Protein AF-A0A9D3V3D1-F1 (afdb_monomer_lite)

Sequence (127 aa):
MRQQANETGEAAAIPITVMQLEAIIRLNESLAKMKLSHVATESDITEALRLFKVSTMDAARSGINQHIHITPDMANDIKQADNQIKRRLGIGNHISERRLIDDLTRMGMNESMLAGKKSHFNYESER

Organism: NCBI:txid47602

InterPro domains:
  IPR027417 P-loop containing nucleoside triphosphate hydrolase [G3DSA:3.40.50.300] (1-75)
  IPR031327 Mini-chromosome maintenance protein [PTHR11630] (1-91)
  IPR041562 MCM, AAA-lid domain [PF17855] (1-55)
  IPR054125 MCM5, C-terminal domain [PF21933] (81-114)

Foldseek 3Di:
DPDDDPPPPPQDPDDDDPVNVVVLVVQQVVQCVVVVHPDRDPVSSVVSVVVSVVVVVVCSVVCVVPPDPCDVVNVVLLVVLVVVCCVVPDVPDDDDPVVSLVVCVVVVRDSVSVVSCVVVVVVVVVD

Structure (mmCIF, N/CA/C/O backbone):
data_AF-A0A9D3V3D1-F1
#
_entry.id   AF-A0A9D3V3D1-F1
#
loop_
_atom_site.group_PDB
_atom_site.id
_atom_site.type_symbol
_atom_site.label_atom_id
_atom_site.label_alt_id
_atom_site.label_comp_id
_atom_site.label_asym_id
_atom_site.label_entity_id
_atom_site.label_seq_id
_atom_site.pdbx_PDB_ins_code
_atom_site.Cartn_x
_atom_site.Cartn_y
_atom_site.Cartn_z
_atom_site.occupancy
_atom_site.B_iso_or_equiv
_atom_site.auth_seq_id
_atom_site.auth_comp_id
_atom_site.auth_asym_id
_atom_site.auth_atom_id
_atom_site.pdbx_PDB_model_num
ATOM 1 N N . MET A 1 1 ? -8.763 15.719 -26.111 1.00 32.75 1 MET A N 1
ATOM 2 C CA . MET A 1 1 ? -8.989 16.713 -25.037 1.00 32.75 1 MET A CA 1
ATOM 3 C C . MET A 1 1 ? -8.823 16.051 -23.665 1.00 32.75 1 MET A C 1
ATOM 5 O O . MET A 1 1 ? -9.800 15.741 -23.002 1.00 32.75 1 MET A O 1
ATOM 9 N N . ARG A 1 2 ? -7.576 15.779 -23.267 1.00 33.09 2 ARG A N 1
ATOM 10 C CA . ARG A 1 2 ? -7.140 15.533 -21.878 1.00 33.09 2 ARG A CA 1
ATOM 11 C C . ARG A 1 2 ? -5.799 16.262 -21.739 1.00 33.09 2 ARG A C 1
ATOM 13 O O . ARG A 1 2 ? -4.741 15.659 -21.651 1.00 33.09 2 ARG A O 1
ATOM 20 N N . GLN A 1 3 ? -5.866 17.572 -21.947 1.00 35.62 3 GLN A N 1
ATOM 21 C CA . GLN A 1 3 ? -4.774 18.516 -21.747 1.00 35.62 3 GLN A CA 1
ATOM 22 C C . GLN A 1 3 ? -5.055 19.243 -20.431 1.00 35.62 3 GLN A C 1
ATOM 24 O O . GLN A 1 3 ? -6.216 19.501 -20.132 1.00 35.62 3 GLN A O 1
ATOM 29 N N . GLN A 1 4 ? -3.981 19.565 -19.707 1.00 36.06 4 GLN A N 1
ATOM 30 C CA . GLN A 1 4 ? -3.934 20.474 -18.556 1.00 36.06 4 GLN A CA 1
ATOM 31 C C . GLN A 1 4 ? -4.543 19.944 -17.249 1.00 36.06 4 GLN A C 1
ATOM 33 O O . GLN A 1 4 ? -5.666 20.257 -16.882 1.00 36.06 4 GLN A O 1
ATOM 38 N N . ALA A 1 5 ? -3.746 19.188 -16.493 1.00 37.06 5 ALA A N 1
ATOM 39 C CA . ALA A 1 5 ? -3.932 19.041 -15.046 1.00 37.06 5 ALA A CA 1
ATOM 40 C C . ALA A 1 5 ? -2.575 19.006 -14.324 1.00 37.06 5 ALA A C 1
ATOM 42 O O . ALA A 1 5 ? -2.376 18.205 -13.420 1.00 37.06 5 ALA A O 1
ATOM 43 N N . ASN A 1 6 ? -1.603 19.809 -14.775 1.00 38.41 6 ASN A N 1
ATOM 44 C CA . ASN A 1 6 ? -0.279 19.834 -14.145 1.00 38.41 6 ASN A CA 1
ATOM 45 C C . ASN A 1 6 ? 0.288 21.244 -13.916 1.00 38.41 6 ASN A C 1
ATOM 47 O O . ASN A 1 6 ? 1.494 21.399 -13.772 1.00 38.41 6 ASN A O 1
ATOM 51 N N . GLU A 1 7 ? -0.569 22.267 -13.863 1.00 40.31 7 GLU A N 1
ATOM 52 C CA . GLU A 1 7 ? -0.139 23.656 -13.621 1.00 40.31 7 GLU A CA 1
ATOM 53 C C . GLU A 1 7 ? -0.561 24.194 -12.239 1.00 40.31 7 GLU A C 1
ATOM 55 O O . GLU A 1 7 ? -0.081 25.240 -11.820 1.00 40.31 7 GLU A O 1
ATOM 60 N N . THR A 1 8 ? -1.378 23.462 -11.470 1.00 37.78 8 THR A N 1
ATOM 61 C CA . THR A 1 8 ? -1.853 23.886 -10.134 1.00 37.78 8 THR A CA 1
ATOM 62 C C . THR A 1 8 ? -1.179 23.177 -8.956 1.00 37.78 8 THR A C 1
ATOM 64 O O . THR A 1 8 ? -1.481 23.487 -7.807 1.00 37.78 8 THR A O 1
ATOM 67 N N . GLY A 1 9 ? -0.266 22.225 -9.187 1.00 44.47 9 GLY A N 1
ATOM 68 C CA . GLY A 1 9 ? 0.280 21.396 -8.100 1.00 44.47 9 GLY A CA 1
ATOM 69 C C . GLY A 1 9 ? -0.773 20.489 -7.442 1.00 44.47 9 GLY A C 1
ATOM 70 O O . GLY A 1 9 ? -0.529 19.916 -6.380 1.00 44.47 9 GLY A O 1
ATOM 71 N N . GLU A 1 10 ? -1.944 20.347 -8.066 1.00 45.19 10 GLU A N 1
ATOM 72 C CA . GLU A 1 10 ? -2.954 19.380 -7.663 1.00 45.19 10 GLU A CA 1
ATOM 73 C C . GLU A 1 10 ? -2.473 17.991 -8.068 1.00 45.19 10 GLU A C 1
ATOM 75 O O . GLU A 1 10 ? -2.293 17.690 -9.248 1.00 45.19 10 GLU A O 1
ATOM 80 N N . ALA A 1 11 ? -2.205 17.158 -7.060 1.00 52.88 11 ALA A N 1
ATOM 81 C CA . ALA A 1 11 ? -1.776 15.782 -7.242 1.00 52.88 11 ALA A CA 1
ATOM 82 C C . ALA A 1 11 ? -2.697 15.084 -8.252 1.00 52.88 11 ALA A C 1
ATOM 84 O O . ALA A 1 11 ? -3.907 14.999 -8.028 1.00 52.88 11 ALA A O 1
ATOM 85 N N . ALA A 1 12 ? -2.119 14.604 -9.358 1.00 53.91 12 ALA A N 1
ATOM 86 C CA . ALA A 1 12 ? -2.836 13.843 -10.370 1.00 53.91 12 ALA A CA 1
ATOM 87 C C . ALA A 1 12 ? -3.701 12.777 -9.682 1.00 53.91 12 ALA A C 1
ATOM 89 O O . ALA A 1 12 ? -3.196 11.998 -8.871 1.00 53.91 12 ALA A O 1
ATOM 90 N N . ALA A 1 13 ? -5.008 12.785 -9.957 1.00 56.12 13 ALA A N 1
ATOM 91 C CA . ALA A 1 13 ? -5.951 11.883 -9.312 1.00 56.12 13 ALA A CA 1
ATOM 92 C C . ALA A 1 13 ? -5.539 10.428 -9.584 1.00 56.12 13 ALA A C 1
ATOM 94 O O . ALA A 1 13 ? -5.675 9.938 -10.705 1.00 56.12 13 ALA A O 1
ATOM 95 N N . ILE A 1 14 ? -5.010 9.752 -8.561 1.00 64.94 14 ILE A N 1
ATOM 96 C CA . ILE A 1 14 ? -4.615 8.347 -8.650 1.00 64.94 14 ILE A CA 1
ATOM 97 C C . ILE A 1 14 ? -5.909 7.524 -8.665 1.00 64.94 14 ILE A C 1
ATOM 99 O O . ILE A 1 14 ? -6.653 7.558 -7.679 1.00 64.94 14 ILE A O 1
ATOM 103 N N . PRO A 1 15 ? -6.222 6.812 -9.761 1.00 67.62 15 PRO A N 1
ATOM 104 C CA . PRO A 1 15 ? -7.431 6.007 -9.824 1.00 67.62 15 PRO A CA 1
ATOM 105 C C . PRO A 1 15 ? -7.368 4.880 -8.788 1.00 67.62 15 PRO A C 1
ATOM 107 O O . PRO A 1 15 ? -6.357 4.186 -8.679 1.00 67.62 15 PRO A O 1
ATOM 110 N N . ILE A 1 16 ? -8.459 4.695 -8.038 1.00 77.12 16 ILE A N 1
ATOM 111 C CA . ILE A 1 16 ? -8.558 3.634 -7.032 1.00 77.12 16 ILE A CA 1
ATOM 112 C C . ILE A 1 16 ? -8.757 2.287 -7.729 1.00 77.12 16 ILE A C 1
ATOM 114 O O . ILE A 1 16 ? -9.650 2.118 -8.560 1.00 77.12 16 ILE A O 1
ATOM 118 N N . THR A 1 17 ? -7.935 1.315 -7.358 1.00 86.50 17 THR A N 1
ATOM 119 C CA . THR A 1 17 ? -7.988 -0.067 -7.839 1.00 86.50 17 THR A CA 1
ATOM 120 C C . THR A 1 17 ? -8.670 -0.984 -6.826 1.00 86.50 17 THR A C 1
ATOM 122 O O . THR A 1 17 ? -8.706 -0.704 -5.628 1.00 86.50 17 THR A O 1
ATOM 125 N N . VAL A 1 18 ? -9.157 -2.138 -7.289 1.00 89.31 18 VAL A N 1
ATOM 126 C CA . VAL A 1 18 ? -9.741 -3.173 -6.413 1.00 89.31 18 VAL A CA 1
ATOM 127 C C . VAL A 1 18 ? -8.735 -3.645 -5.354 1.00 89.31 18 VAL A C 1
ATOM 129 O O . VAL A 1 18 ? -9.107 -3.849 -4.203 1.00 89.31 18 VAL A O 1
ATOM 132 N N . MET A 1 19 ? -7.448 -3.725 -5.706 1.00 88.12 19 MET A N 1
ATOM 133 C CA . MET A 1 19 ? -6.382 -4.082 -4.760 1.00 88.12 19 MET A CA 1
ATOM 134 C C . MET A 1 19 ? -6.254 -3.066 -3.618 1.00 88.12 19 MET A C 1
ATOM 136 O O . MET A 1 19 ? -6.022 -3.447 -2.475 1.00 88.12 19 MET A O 1
ATOM 140 N N . GLN A 1 20 ? -6.439 -1.772 -3.900 1.00 89.75 20 GLN A N 1
ATOM 141 C CA . GLN A 1 20 ? -6.422 -0.737 -2.863 1.00 89.75 20 GLN A CA 1
ATOM 142 C C . GLN A 1 20 ? -7.635 -0.839 -1.933 1.00 89.75 20 GLN A C 1
ATOM 144 O O . GLN A 1 20 ? -7.496 -0.602 -0.735 1.00 89.75 20 GLN A O 1
ATOM 149 N N . LEU A 1 21 ? -8.800 -1.245 -2.447 1.00 93.12 21 LEU A N 1
ATOM 150 C CA . LEU A 1 21 ? -9.970 -1.515 -1.606 1.00 93.12 21 LEU A CA 1
ATOM 151 C C . LEU A 1 21 ? -9.719 -2.702 -0.665 1.00 93.12 21 LEU A C 1
ATOM 153 O O . LEU A 1 21 ? -9.995 -2.600 0.529 1.00 93.12 21 LEU A O 1
ATOM 157 N N . GLU A 1 22 ? -9.127 -3.791 -1.164 1.00 94.75 22 GLU A N 1
ATOM 158 C CA . GLU A 1 22 ? -8.740 -4.935 -0.327 1.00 94.75 22 GLU A CA 1
ATOM 159 C C . GLU A 1 22 ? -7.693 -4.542 0.729 1.00 94.75 22 GLU A C 1
ATOM 161 O O . GLU A 1 22 ? -7.779 -4.954 1.888 1.00 94.75 22 GLU A O 1
ATOM 166 N N . ALA A 1 23 ? -6.728 -3.694 0.363 1.00 93.94 23 ALA A N 1
ATOM 167 C CA . ALA A 1 23 ? -5.729 -3.187 1.298 1.00 93.94 23 ALA A CA 1
ATOM 168 C C . ALA A 1 23 ? -6.367 -2.387 2.447 1.00 93.94 23 ALA A C 1
ATOM 170 O O . ALA A 1 23 ? -5.988 -2.572 3.604 1.00 93.94 23 ALA A O 1
ATOM 171 N N . ILE A 1 24 ? -7.369 -1.548 2.158 1.00 95.31 24 ILE A N 1
ATOM 172 C CA . ILE A 1 24 ? -8.115 -0.804 3.184 1.00 95.31 24 ILE A CA 1
ATOM 173 C C . ILE A 1 24 ? -8.869 -1.764 4.116 1.00 95.31 24 ILE A C 1
ATOM 175 O O . ILE A 1 24 ? -8.820 -1.589 5.335 1.00 95.31 24 ILE A O 1
ATOM 179 N N . ILE A 1 25 ? -9.511 -2.806 3.576 1.00 96.56 25 ILE A N 1
ATOM 180 C CA . ILE A 1 25 ? -10.192 -3.837 4.381 1.00 96.56 25 ILE A CA 1
ATOM 181 C C . ILE A 1 25 ? -9.192 -4.534 5.318 1.00 96.56 25 ILE A C 1
ATOM 183 O O . ILE A 1 25 ? -9.446 -4.674 6.513 1.00 96.56 25 ILE A O 1
ATOM 187 N N . ARG A 1 26 ? -8.010 -4.891 4.812 1.00 97.38 26 ARG A N 1
ATOM 188 C CA . ARG A 1 26 ? -6.949 -5.539 5.597 1.00 97.38 26 ARG A CA 1
ATOM 189 C C . ARG A 1 26 ? -6.406 -4.647 6.719 1.00 97.38 26 ARG A C 1
ATOM 191 O O . ARG A 1 26 ? -6.110 -5.149 7.806 1.00 97.38 26 ARG A O 1
ATOM 198 N N . LEU A 1 27 ? -6.289 -3.338 6.480 1.00 96.81 27 LEU A N 1
ATOM 199 C CA . LEU A 1 27 ? -5.924 -2.358 7.511 1.00 96.81 27 LEU A CA 1
ATOM 200 C C . LEU A 1 27 ? -6.998 -2.279 8.599 1.00 96.81 27 LEU A C 1
ATOM 202 O O . LEU A 1 27 ? -6.671 -2.363 9.781 1.00 96.81 27 LEU A O 1
ATOM 206 N N . ASN A 1 28 ? -8.268 -2.191 8.201 1.00 97.94 28 ASN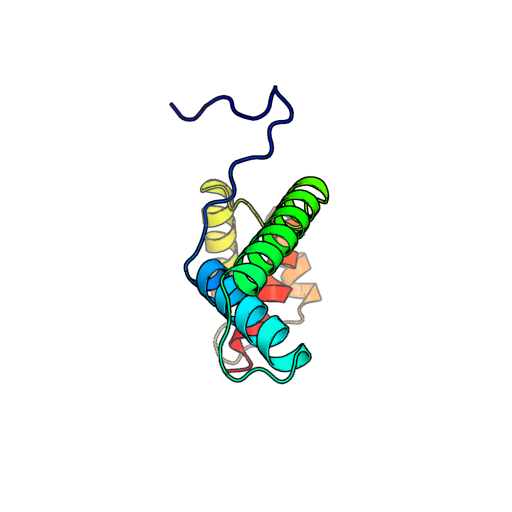 A N 1
ATOM 207 C CA . ASN A 1 28 ? -9.410 -2.158 9.113 1.00 97.94 28 ASN A CA 1
ATOM 208 C C . ASN A 1 28 ? -9.443 -3.392 10.040 1.00 97.94 28 ASN A C 1
ATOM 210 O O . ASN A 1 28 ? -9.524 -3.268 11.261 1.00 97.94 28 ASN A O 1
ATOM 214 N N . GLU A 1 29 ? -9.280 -4.594 9.480 1.00 97.69 29 GLU A N 1
ATOM 215 C CA . GLU A 1 29 ? -9.202 -5.827 10.273 1.00 97.69 29 GLU A CA 1
ATOM 216 C C . GLU A 1 29 ? -7.984 -5.868 11.199 1.00 97.69 29 GLU A C 1
ATOM 218 O O . GLU A 1 29 ? -8.073 -6.362 12.322 1.00 97.69 29 GLU A O 1
ATOM 223 N N . SER A 1 30 ? -6.834 -5.372 10.737 1.00 97.69 30 SER A N 1
ATOM 224 C CA . SER A 1 30 ? -5.612 -5.320 11.546 1.00 97.69 30 SER A CA 1
ATOM 225 C C . SER A 1 30 ? -5.783 -4.404 12.761 1.00 97.69 30 SER A C 1
ATOM 227 O O . SER A 1 30 ? -5.371 -4.776 13.858 1.00 97.69 30 SER A O 1
ATOM 229 N N . LEU A 1 31 ? -6.451 -3.257 12.597 1.00 97.31 31 LEU A N 1
ATOM 230 C CA . LEU A 1 31 ? -6.770 -2.339 13.697 1.00 97.31 31 LEU A CA 1
ATOM 231 C C . LEU A 1 31 ? -7.718 -2.980 14.719 1.00 97.31 31 LEU A C 1
ATOM 233 O O . LEU A 1 31 ? -7.476 -2.899 15.925 1.00 97.31 31 LEU A O 1
ATOM 237 N N . ALA A 1 32 ? -8.740 -3.701 14.252 1.00 97.62 32 ALA A N 1
ATOM 238 C CA . ALA A 1 32 ? -9.623 -4.463 15.130 1.00 97.62 32 ALA A CA 1
ATOM 239 C C . ALA A 1 32 ? -8.857 -5.555 15.904 1.00 97.62 32 ALA A C 1
ATOM 241 O O . ALA A 1 32 ? -8.999 -5.664 17.125 1.00 97.62 32 ALA A O 1
ATOM 242 N N . LYS A 1 33 ? -7.973 -6.299 15.221 1.00 97.50 33 LYS A N 1
ATOM 243 C CA . LYS A 1 33 ? -7.123 -7.346 15.819 1.00 97.50 33 LYS A CA 1
ATOM 244 C C . LYS A 1 33 ? -6.168 -6.795 16.878 1.00 97.50 33 LYS A C 1
ATOM 246 O O . LYS A 1 33 ? -6.004 -7.425 17.918 1.00 97.50 33 LYS A O 1
ATOM 251 N N . MET A 1 34 ? -5.575 -5.619 16.661 1.00 97.31 34 MET A N 1
ATOM 252 C CA . MET A 1 34 ? -4.701 -4.961 17.647 1.00 97.31 34 MET A CA 1
ATOM 253 C C . MET A 1 34 ? -5.436 -4.601 18.943 1.00 97.31 34 MET A C 1
ATOM 255 O O . MET A 1 34 ? -4.837 -4.619 20.015 1.00 97.31 34 MET A O 1
ATOM 259 N N . LYS A 1 35 ? -6.742 -4.328 18.858 1.00 96.00 35 LYS A N 1
ATOM 260 C CA . LYS A 1 35 ? -7.617 -4.097 20.016 1.00 96.00 35 LYS A CA 1
ATOM 261 C C . LYS A 1 35 ? -8.206 -5.388 20.596 1.00 96.00 35 LYS A C 1
ATOM 263 O O . LYS A 1 35 ? -9.085 -5.313 21.448 1.00 96.00 35 LYS A O 1
ATOM 268 N N . LEU A 1 36 ? -7.760 -6.556 20.120 1.00 96.69 36 LEU A N 1
ATOM 269 C CA . LEU A 1 36 ? -8.308 -7.874 20.464 1.00 96.69 36 LEU A CA 1
ATOM 270 C C . LEU A 1 36 ? -9.821 -7.988 20.190 1.00 96.69 36 LEU A C 1
ATOM 272 O O . LEU A 1 36 ? -10.527 -8.736 20.862 1.00 96.69 36 LEU A O 1
ATOM 276 N N . SER A 1 37 ? -10.324 -7.250 19.196 1.00 96.38 37 SER A N 1
ATOM 277 C CA . SER A 1 37 ? -11.722 -7.309 18.771 1.00 96.38 37 SER A CA 1
ATOM 278 C C . SER A 1 37 ? -11.891 -8.263 17.594 1.00 96.38 37 SER A C 1
ATOM 280 O O . SER A 1 37 ? -11.163 -8.192 16.604 1.00 96.38 37 SER A O 1
ATOM 282 N N . HIS A 1 38 ? -12.911 -9.119 17.669 1.00 95.25 38 HIS A N 1
ATOM 283 C CA . HIS A 1 38 ? -13.332 -9.966 16.549 1.00 95.25 38 HIS A CA 1
ATOM 284 C C . HIS A 1 38 ? -14.182 -9.222 15.512 1.00 95.25 38 HIS A C 1
ATOM 286 O O . HIS A 1 38 ? -14.406 -9.745 14.424 1.00 95.25 38 HIS A O 1
ATOM 292 N N . VAL A 1 39 ? -14.653 -8.014 15.838 1.00 96.00 39 VAL A N 1
ATOM 293 C CA . VAL A 1 39 ? -15.500 -7.195 14.964 1.00 96.00 39 VAL A CA 1
ATOM 294 C C . VAL A 1 39 ? -14.807 -5.864 14.695 1.00 96.00 39 VAL A C 1
ATOM 296 O O . VAL A 1 39 ? -14.427 -5.154 15.630 1.00 96.00 39 VAL A O 1
ATOM 299 N N . ALA A 1 40 ? -14.649 -5.528 13.415 1.00 97.12 40 ALA A N 1
ATOM 300 C CA . ALA A 1 40 ? -14.167 -4.220 12.993 1.00 97.12 40 ALA A CA 1
ATOM 301 C C . ALA A 1 40 ? -15.293 -3.185 13.091 1.00 97.12 40 ALA A C 1
ATOM 303 O O . ALA A 1 40 ? -16.416 -3.430 12.649 1.00 97.12 40 ALA A O 1
ATOM 304 N N . THR A 1 41 ? -14.994 -2.039 13.697 1.00 96.62 41 THR A N 1
ATOM 305 C CA . THR A 1 41 ? -15.978 -0.980 13.963 1.00 96.62 41 THR A CA 1
ATOM 306 C C . THR A 1 41 ? -15.845 0.173 12.972 1.00 96.62 41 THR A C 1
ATOM 308 O O . THR A 1 41 ? -14.840 0.299 12.275 1.00 96.62 41 THR A O 1
ATOM 311 N N . GLU A 1 42 ? -16.826 1.078 12.944 1.00 96.44 42 GLU A N 1
ATOM 312 C CA . GLU A 1 42 ? -16.741 2.309 12.140 1.00 96.44 42 GLU A CA 1
ATOM 313 C C . GLU A 1 42 ? -15.517 3.174 12.498 1.00 96.44 42 GLU A C 1
ATOM 315 O O . GLU A 1 42 ? -14.940 3.851 11.644 1.00 96.44 42 GLU A O 1
ATOM 320 N N . SER A 1 43 ? -15.066 3.113 13.753 1.00 96.00 43 SER A N 1
ATOM 321 C CA . SER A 1 43 ? -13.850 3.799 14.194 1.00 96.00 43 SER A CA 1
ATOM 322 C C . SER A 1 43 ? -12.592 3.241 13.517 1.00 96.00 43 SER A C 1
ATOM 324 O O . SER A 1 43 ? -11.718 4.017 13.132 1.00 96.00 43 SER A O 1
ATOM 326 N N . ASP A 1 44 ? -12.519 1.922 13.314 1.00 96.88 44 ASP A N 1
ATOM 327 C CA . ASP A 1 44 ? -11.369 1.254 12.692 1.00 96.88 44 ASP A CA 1
ATOM 328 C C . ASP A 1 44 ? -11.246 1.602 11.209 1.00 96.88 44 ASP A C 1
ATOM 330 O O . ASP A 1 44 ? -10.164 1.948 10.733 1.00 96.88 44 ASP A O 1
ATOM 334 N N . ILE A 1 45 ? -12.366 1.593 10.482 1.00 97.38 45 ILE A N 1
ATOM 335 C CA . ILE A 1 45 ? -12.365 1.945 9.058 1.00 97.38 45 ILE A CA 1
ATOM 336 C C . ILE A 1 45 ? -12.082 3.435 8.850 1.00 97.38 45 ILE A C 1
ATOM 338 O O . ILE A 1 45 ? -11.388 3.798 7.900 1.00 97.38 45 ILE A O 1
ATOM 342 N N . THR A 1 46 ? -12.548 4.297 9.759 1.00 97.50 46 THR A N 1
ATOM 343 C CA . THR A 1 46 ? -12.231 5.732 9.732 1.00 97.50 46 THR A CA 1
ATOM 344 C C . THR A 1 46 ? -10.724 5.953 9.849 1.00 97.50 46 THR A C 1
ATOM 346 O O . THR A 1 46 ? -10.145 6.728 9.084 1.00 97.50 46 THR A O 1
ATOM 349 N N . GLU A 1 47 ? -10.067 5.225 10.752 1.00 96.75 47 GLU A N 1
ATOM 350 C CA . GLU A 1 47 ? -8.621 5.314 10.933 1.00 96.75 47 GLU A CA 1
ATOM 351 C C . GLU A 1 47 ? -7.846 4.687 9.763 1.00 96.75 47 GLU A C 1
ATOM 353 O O . GLU A 1 47 ? -6.883 5.279 9.269 1.00 96.75 47 GLU A O 1
ATOM 358 N N . ALA A 1 48 ? -8.302 3.550 9.231 1.00 96.94 48 ALA A N 1
ATOM 359 C CA . ALA A 1 48 ? -7.720 2.938 8.037 1.00 96.94 48 ALA A CA 1
ATOM 360 C C . ALA A 1 48 ? -7.777 3.879 6.817 1.00 96.94 48 ALA A C 1
ATOM 362 O O . ALA A 1 48 ? -6.782 4.033 6.106 1.00 96.94 48 ALA A O 1
ATOM 363 N N . LEU A 1 49 ? -8.907 4.562 6.598 1.00 95.25 49 LEU A N 1
ATOM 364 C CA . LEU A 1 49 ? -9.059 5.561 5.534 1.00 95.25 49 LEU A CA 1
ATOM 365 C C . LEU A 1 49 ? -8.137 6.767 5.743 1.00 95.25 49 LEU A C 1
ATOM 367 O O . LEU A 1 49 ? -7.558 7.277 4.779 1.00 95.25 49 LEU A O 1
ATOM 371 N N . ARG A 1 50 ? -7.961 7.209 6.994 1.00 95.44 50 ARG A N 1
ATOM 372 C CA . ARG A 1 50 ? -7.027 8.288 7.337 1.00 95.44 50 ARG A CA 1
ATOM 373 C C . ARG A 1 50 ? -5.588 7.903 6.984 1.00 95.44 50 ARG A C 1
ATOM 375 O O . ARG A 1 50 ? -4.912 8.674 6.301 1.00 95.44 50 ARG A O 1
ATOM 382 N N . LEU A 1 51 ? -5.141 6.715 7.396 1.00 94.88 51 LEU A N 1
ATOM 383 C CA . LEU A 1 51 ? -3.808 6.182 7.084 1.00 94.88 51 LEU A CA 1
ATOM 384 C C . LEU A 1 51 ? -3.598 6.033 5.574 1.00 94.88 51 LEU A C 1
ATOM 386 O O . LEU A 1 51 ? -2.577 6.470 5.041 1.00 94.88 51 LEU A O 1
ATOM 390 N N . PHE A 1 52 ? -4.590 5.486 4.871 1.00 91.81 52 PHE A N 1
ATOM 391 C CA . PHE A 1 52 ? -4.549 5.317 3.421 1.00 91.81 52 PHE A CA 1
ATOM 392 C C . PHE A 1 52 ? -4.419 6.659 2.685 1.00 91.81 52 PHE A C 1
ATOM 394 O O . PHE A 1 52 ? -3.611 6.789 1.762 1.00 91.81 52 PHE A O 1
ATOM 401 N N . LYS A 1 53 ? -5.167 7.685 3.113 1.00 88.75 53 LYS A N 1
ATOM 402 C CA . LYS A 1 53 ? -5.113 9.028 2.518 1.00 88.75 53 LYS A CA 1
ATOM 403 C C . LYS A 1 53 ? -3.738 9.673 2.679 1.00 88.75 53 LYS A C 1
ATOM 405 O O . LYS A 1 53 ? -3.228 10.246 1.718 1.00 88.75 53 LYS A O 1
ATOM 410 N N . VAL A 1 54 ? -3.137 9.562 3.866 1.00 89.38 54 VAL A N 1
ATOM 411 C CA . VAL A 1 54 ? -1.780 10.071 4.122 1.00 89.38 54 VAL A CA 1
ATOM 412 C C . VAL A 1 54 ? -0.766 9.329 3.253 1.00 89.38 54 VAL A C 1
ATOM 414 O O . VAL A 1 54 ? -0.043 9.969 2.499 1.00 89.38 54 VAL A O 1
ATOM 417 N N . SER A 1 55 ? -0.796 7.993 3.250 1.00 85.12 55 SER A N 1
ATOM 418 C CA . SER A 1 55 ? 0.118 7.174 2.444 1.00 85.12 55 SER A CA 1
ATOM 419 C C . SER A 1 55 ? 0.007 7.459 0.940 1.00 85.12 55 SER A C 1
ATOM 421 O O . SER A 1 55 ? 1.021 7.543 0.252 1.00 85.12 55 SER A O 1
ATOM 423 N N . THR A 1 56 ? -1.208 7.676 0.427 1.00 82.81 56 THR A N 1
ATOM 424 C CA . THR A 1 56 ? -1.432 7.992 -0.993 1.00 82.81 56 THR A CA 1
ATOM 425 C C . THR A 1 56 ? -0.915 9.385 -1.351 1.00 82.81 56 THR A C 1
ATOM 427 O O . THR A 1 56 ? -0.307 9.564 -2.405 1.00 82.81 56 THR A O 1
ATOM 430 N N . MET A 1 57 ? -1.126 10.374 -0.476 1.00 80.69 57 MET A N 1
ATOM 431 C CA . MET A 1 57 ? -0.632 11.736 -0.682 1.00 80.69 57 MET A CA 1
ATOM 432 C C . MET A 1 57 ? 0.895 11.802 -0.595 1.00 80.69 57 MET A C 1
ATOM 434 O O . MET A 1 57 ? 1.519 12.468 -1.420 1.00 80.69 57 MET A O 1
ATOM 438 N N . ASP A 1 58 ? 1.495 11.080 0.351 1.00 79.00 58 ASP A N 1
ATOM 439 C CA . ASP A 1 58 ? 2.947 10.964 0.465 1.00 79.00 58 ASP A CA 1
ATOM 440 C C . ASP A 1 58 ? 3.526 10.265 -0.767 1.00 79.00 58 ASP A C 1
ATOM 442 O O . ASP A 1 58 ? 4.430 10.799 -1.397 1.00 79.00 58 ASP A O 1
ATOM 446 N N . ALA A 1 59 ? 2.944 9.148 -1.213 1.00 74.38 59 ALA A N 1
ATOM 447 C CA . ALA A 1 59 ? 3.388 8.457 -2.424 1.00 74.38 59 ALA A CA 1
ATOM 448 C C . ALA A 1 59 ? 3.249 9.316 -3.697 1.00 74.38 59 ALA A C 1
ATOM 450 O O . ALA A 1 59 ? 4.099 9.241 -4.589 1.00 74.38 59 ALA A O 1
ATOM 451 N N . ALA A 1 60 ? 2.200 10.145 -3.784 1.00 70.44 60 ALA A N 1
ATOM 452 C CA . ALA A 1 60 ? 2.022 11.108 -4.870 1.00 70.44 60 ALA A CA 1
ATOM 453 C C . ALA A 1 60 ? 3.104 12.202 -4.847 1.00 70.44 60 ALA A C 1
ATOM 455 O O . ALA A 1 60 ? 3.658 12.535 -5.892 1.00 70.44 60 ALA A O 1
ATOM 456 N N . ARG A 1 61 ? 3.445 12.726 -3.662 1.00 72.25 61 ARG A N 1
ATOM 457 C CA . ARG A 1 61 ? 4.486 13.754 -3.478 1.00 72.25 61 ARG A CA 1
ATOM 458 C C . ARG A 1 61 ? 5.899 13.213 -3.673 1.00 72.25 61 ARG A C 1
ATOM 460 O O . ARG A 1 61 ? 6.738 13.903 -4.238 1.00 72.25 61 ARG A O 1
ATOM 467 N N . SER A 1 62 ? 6.165 11.986 -3.230 1.00 67.38 62 SER A N 1
ATOM 468 C CA . SER A 1 62 ? 7.474 11.336 -3.342 1.00 67.38 62 SER A CA 1
ATOM 469 C C . SER A 1 62 ? 7.804 10.877 -4.764 1.00 67.38 62 SER A C 1
ATOM 471 O O . SER A 1 62 ? 8.905 10.388 -4.993 1.00 67.38 62 SER A O 1
ATOM 473 N N . GLY A 1 63 ? 6.867 10.975 -5.716 1.00 59.88 63 GLY A N 1
ATOM 474 C CA . GLY A 1 63 ? 7.090 10.537 -7.096 1.00 59.88 63 GLY A CA 1
ATOM 475 C C . GLY A 1 63 ? 7.275 9.023 -7.245 1.00 59.88 63 GLY A C 1
ATOM 476 O O . GLY A 1 63 ? 7.573 8.555 -8.337 1.00 59.88 63 GLY A O 1
ATOM 477 N N . ILE A 1 64 ? 7.051 8.238 -6.183 1.00 54.66 64 ILE A N 1
ATOM 478 C CA . ILE A 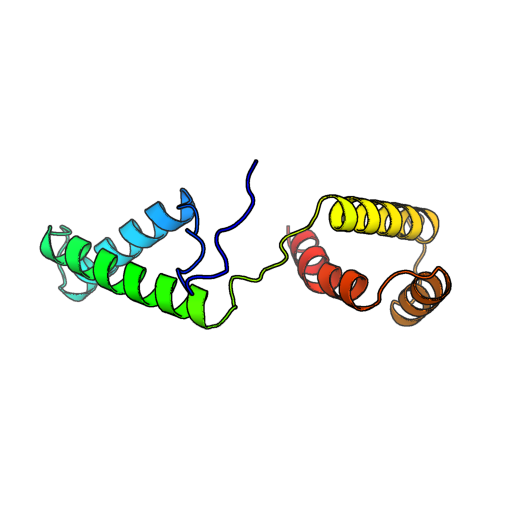1 64 ? 7.168 6.771 -6.207 1.00 54.66 64 ILE A CA 1
ATOM 479 C C . ILE A 1 64 ? 6.129 6.179 -7.169 1.00 54.66 64 ILE A C 1
ATOM 481 O O . ILE A 1 64 ? 6.394 5.173 -7.811 1.00 54.66 64 ILE A O 1
ATOM 485 N N . ASN A 1 65 ? 4.984 6.841 -7.363 1.00 50.94 65 ASN A N 1
ATOM 486 C CA . ASN A 1 65 ? 3.991 6.467 -8.376 1.00 50.94 65 ASN A CA 1
ATOM 487 C C . ASN A 1 65 ? 4.305 6.970 -9.798 1.00 50.94 65 ASN A C 1
ATOM 489 O O . ASN A 1 65 ? 3.511 6.725 -10.701 1.00 50.94 65 ASN A O 1
ATOM 493 N N . GLN A 1 66 ? 5.480 7.558 -10.059 1.00 51.00 66 GLN A N 1
ATOM 494 C CA . GLN A 1 66 ? 6.033 7.609 -11.421 1.00 51.00 66 GLN A CA 1
ATOM 495 C C . GLN A 1 66 ? 6.555 6.234 -11.872 1.00 51.00 66 GLN A C 1
ATOM 497 O O . GLN A 1 66 ? 7.535 6.138 -12.610 1.00 51.00 66 GLN A O 1
ATOM 502 N N . HIS A 1 67 ? 5.895 5.149 -11.454 1.00 50.25 67 HIS A N 1
ATOM 503 C CA . HIS A 1 67 ? 6.039 3.857 -12.104 1.00 50.25 67 HIS A CA 1
ATOM 504 C C . HIS A 1 67 ? 5.489 4.004 -13.520 1.00 50.25 67 HIS A C 1
ATOM 506 O O . HIS A 1 67 ? 4.297 3.865 -13.763 1.00 50.25 67 HIS A O 1
ATOM 512 N N . ILE A 1 68 ? 6.408 4.385 -14.406 1.00 54.69 68 ILE A N 1
ATOM 513 C CA . ILE A 1 68 ? 6.378 4.312 -15.858 1.00 54.69 68 ILE A CA 1
ATOM 514 C C . ILE A 1 68 ? 4.970 4.558 -16.400 1.00 54.69 68 ILE A C 1
ATOM 516 O O . ILE A 1 68 ? 4.223 3.629 -16.702 1.00 54.69 68 ILE A O 1
ATOM 520 N N . HIS A 1 69 ? 4.619 5.830 -16.582 1.00 50.81 69 HIS A N 1
ATOM 521 C CA . HIS A 1 69 ? 3.643 6.170 -17.608 1.00 50.81 69 HIS A CA 1
ATOM 522 C C . HIS A 1 69 ? 4.228 5.664 -18.934 1.00 50.81 69 HIS A C 1
ATOM 524 O O . HIS A 1 69 ? 5.012 6.358 -19.574 1.00 50.81 69 HIS A O 1
ATOM 530 N N . ILE A 1 70 ? 3.929 4.413 -19.300 1.00 55.72 70 ILE A N 1
ATOM 531 C CA . ILE A 1 70 ? 4.313 3.852 -20.589 1.00 55.72 70 ILE A CA 1
ATOM 532 C C . ILE A 1 70 ? 3.477 4.616 -21.607 1.00 55.72 70 ILE A C 1
ATOM 534 O O . ILE A 1 70 ? 2.315 4.295 -21.864 1.00 55.72 70 ILE A O 1
ATOM 538 N N . THR A 1 71 ? 4.052 5.679 -22.152 1.00 65.62 71 THR A N 1
ATOM 539 C CA . THR A 1 71 ? 3.489 6.382 -23.298 1.00 65.62 71 THR A CA 1
ATOM 540 C C . THR A 1 71 ? 3.302 5.356 -24.426 1.00 65.62 71 THR A C 1
ATOM 542 O O . THR A 1 71 ? 4.112 4.429 -24.531 1.00 65.62 71 THR A O 1
ATOM 545 N N . PRO A 1 72 ? 2.273 5.464 -25.284 1.00 66.50 72 PRO A N 1
ATOM 546 C CA . PRO A 1 72 ? 2.082 4.530 -26.399 1.00 66.50 72 PRO A CA 1
ATOM 547 C C . PRO A 1 72 ? 3.338 4.334 -27.264 1.00 66.50 72 PRO A C 1
ATOM 549 O O . PRO A 1 72 ? 3.596 3.224 -27.729 1.00 66.50 72 PRO A O 1
ATOM 552 N N . ASP A 1 73 ? 4.159 5.378 -27.389 1.00 69.62 73 ASP A N 1
ATOM 553 C CA . ASP A 1 73 ? 5.454 5.333 -28.073 1.00 69.62 73 ASP A CA 1
ATOM 554 C C . ASP A 1 73 ? 6.472 4.456 -27.325 1.00 69.62 73 ASP A C 1
ATOM 556 O O . ASP A 1 73 ? 7.078 3.568 -27.918 1.00 69.62 73 ASP A O 1
ATOM 560 N N . MET A 1 74 ? 6.562 4.584 -25.996 1.00 66.81 74 MET A N 1
ATOM 561 C CA . MET A 1 74 ? 7.409 3.720 -25.161 1.00 66.81 74 MET A CA 1
ATOM 562 C C . MET A 1 74 ? 6.962 2.253 -25.229 1.00 66.81 74 MET A C 1
ATOM 564 O O . MET A 1 74 ? 7.792 1.349 -25.255 1.00 66.81 74 MET A O 1
ATOM 568 N N . ALA A 1 75 ? 5.652 1.988 -25.295 1.00 70.06 75 ALA A N 1
ATOM 569 C CA . ALA A 1 75 ? 5.138 0.628 -25.467 1.00 70.06 75 ALA A CA 1
ATOM 570 C C . ALA A 1 75 ? 5.560 0.022 -26.817 1.00 70.06 75 ALA A C 1
ATOM 572 O O . ALA A 1 75 ? 5.830 -1.179 -26.900 1.00 70.06 75 ALA A O 1
ATOM 573 N N . ASN A 1 76 ? 5.604 0.838 -27.874 1.00 76.81 76 ASN A N 1
ATOM 574 C CA . ASN A 1 76 ? 6.077 0.416 -29.188 1.00 76.81 76 ASN A CA 1
ATOM 575 C C . ASN A 1 76 ? 7.582 0.120 -29.163 1.00 76.81 76 ASN A C 1
ATOM 577 O O . ASN A 1 76 ? 8.002 -0.940 -29.628 1.00 76.81 76 ASN A O 1
ATOM 581 N N . ASP A 1 77 ? 8.372 0.989 -28.537 1.00 73.94 77 ASP A N 1
ATOM 582 C CA . ASP A 1 77 ? 9.819 0.806 -28.389 1.00 73.94 77 ASP A CA 1
ATOM 583 C C . ASP A 1 77 ? 10.149 -0.465 -27.590 1.00 73.94 77 ASP A C 1
ATOM 585 O O . ASP A 1 77 ? 11.003 -1.258 -27.991 1.00 73.94 77 ASP A O 1
ATOM 589 N N . ILE A 1 78 ? 9.398 -0.737 -26.515 1.00 75.06 78 ILE A N 1
ATOM 590 C CA . ILE A 1 78 ? 9.522 -1.972 -25.726 1.00 75.06 78 ILE A CA 1
ATOM 591 C C . ILE A 1 78 ? 9.198 -3.208 -26.578 1.00 75.06 78 ILE A C 1
ATOM 593 O O . ILE A 1 78 ? 9.914 -4.210 -26.505 1.00 75.06 78 ILE A O 1
ATOM 597 N N . LYS A 1 79 ? 8.153 -3.162 -27.414 1.00 80.75 79 LYS A N 1
ATOM 598 C CA . LYS A 1 79 ? 7.811 -4.269 -28.327 1.00 80.75 79 LYS A CA 1
ATOM 599 C C . LYS A 1 79 ? 8.884 -4.494 -29.390 1.00 80.75 79 LYS A C 1
ATOM 601 O O . LYS A 1 79 ? 9.183 -5.640 -29.727 1.00 80.75 79 LYS A O 1
ATOM 606 N N . GLN A 1 80 ? 9.474 -3.425 -29.919 1.00 80.50 80 GLN A N 1
ATOM 607 C CA . GLN A 1 80 ? 10.580 -3.530 -30.868 1.00 80.50 80 GLN A CA 1
ATOM 608 C C . GLN A 1 80 ? 11.811 -4.156 -30.211 1.00 80.50 80 GLN A C 1
ATOM 610 O O . GLN A 1 80 ? 12.377 -5.097 -30.771 1.00 80.50 80 GLN A O 1
ATOM 615 N N . ALA A 1 81 ? 12.171 -3.715 -29.002 1.00 78.44 81 ALA A N 1
ATOM 616 C CA . ALA A 1 81 ? 13.252 -4.311 -28.224 1.00 78.44 81 ALA A CA 1
ATOM 617 C C . ALA A 1 81 ? 12.998 -5.805 -27.949 1.00 78.44 81 ALA A C 1
ATOM 619 O O . ALA A 1 81 ? 13.883 -6.631 -28.165 1.00 78.44 81 ALA A O 1
ATOM 620 N N . ASP A 1 82 ? 11.775 -6.181 -27.559 1.00 80.75 82 ASP A N 1
ATOM 621 C CA . ASP A 1 82 ? 11.397 -7.576 -27.303 1.00 80.75 82 ASP A CA 1
ATOM 622 C C . ASP A 1 82 ? 11.556 -8.470 -28.542 1.00 80.75 82 ASP A C 1
ATOM 624 O O . ASP A 1 82 ? 12.131 -9.557 -28.464 1.00 80.75 82 ASP A O 1
ATOM 628 N N . ASN A 1 83 ? 11.132 -7.986 -29.712 1.00 83.56 83 ASN A N 1
ATOM 629 C CA . ASN A 1 83 ? 11.306 -8.706 -30.972 1.00 83.56 83 ASN A CA 1
ATOM 630 C C . ASN A 1 83 ? 12.785 -8.893 -31.344 1.00 83.56 83 ASN A C 1
ATOM 632 O O . ASN A 1 83 ? 13.161 -9.951 -31.854 1.00 83.56 83 ASN A O 1
ATOM 636 N N . GLN A 1 84 ? 13.638 -7.895 -31.091 1.00 79.06 84 GLN A N 1
ATOM 637 C CA . GLN A 1 84 ? 15.074 -8.002 -31.368 1.00 79.06 84 GLN A CA 1
ATOM 638 C C . GLN A 1 84 ? 15.773 -8.972 -30.415 1.00 79.06 84 GLN A C 1
ATOM 640 O O . GLN A 1 84 ? 16.602 -9.771 -30.855 1.00 79.06 84 GLN A O 1
ATOM 645 N N . ILE A 1 85 ? 15.396 -8.956 -29.135 1.00 80.94 85 ILE A N 1
ATOM 646 C CA . ILE A 1 85 ? 15.883 -9.913 -28.138 1.00 80.94 85 ILE A CA 1
ATOM 647 C C . ILE A 1 85 ? 15.499 -11.334 -28.562 1.00 80.94 85 ILE A C 1
ATOM 649 O O . ILE A 1 85 ? 16.380 -12.179 -28.683 1.00 80.94 85 ILE A O 1
ATOM 653 N N . LYS A 1 86 ? 14.225 -11.587 -28.892 1.00 81.38 86 LYS A N 1
ATOM 654 C CA . LYS A 1 86 ? 13.735 -12.913 -29.319 1.00 81.38 86 LYS A CA 1
ATOM 655 C C . LYS A 1 86 ? 14.400 -13.437 -30.594 1.00 81.38 86 LYS A C 1
ATOM 657 O O . LYS A 1 86 ? 14.608 -14.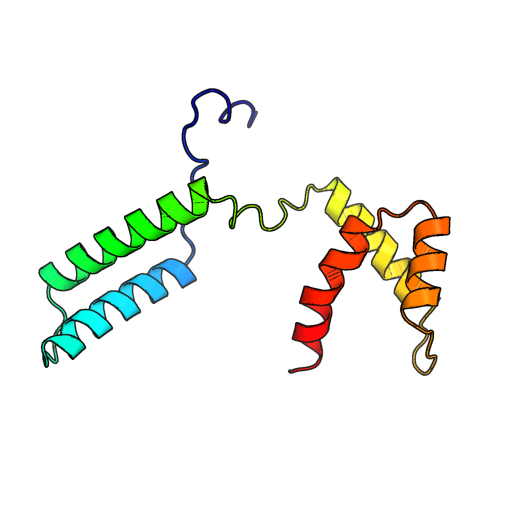638 -30.725 1.00 81.38 86 LYS A O 1
ATOM 662 N N . ARG A 1 87 ? 14.759 -12.559 -31.538 1.00 79.75 87 ARG A N 1
ATOM 663 C CA . ARG A 1 87 ? 15.495 -12.951 -32.756 1.00 79.75 87 ARG A CA 1
ATOM 664 C C . ARG A 1 87 ? 16.939 -13.366 -32.474 1.00 79.75 87 ARG A C 1
ATOM 666 O O . ARG A 1 87 ? 17.466 -14.216 -33.184 1.00 79.75 87 ARG A O 1
ATOM 673 N N . ARG A 1 88 ? 17.590 -12.750 -31.483 1.00 72.69 88 ARG A N 1
ATOM 674 C CA . ARG A 1 88 ? 19.009 -12.987 -31.154 1.00 72.69 88 ARG A CA 1
ATOM 675 C C . ARG A 1 88 ? 19.197 -14.088 -30.110 1.00 72.69 88 ARG A C 1
ATOM 677 O O . ARG A 1 88 ? 20.161 -14.842 -30.190 1.00 72.69 88 ARG A O 1
ATOM 684 N N . LEU A 1 89 ? 18.260 -14.211 -29.175 1.00 73.31 89 LEU A N 1
ATOM 685 C CA . LEU A 1 89 ? 18.153 -15.300 -28.206 1.00 73.31 89 LEU A CA 1
ATOM 686 C C . LEU A 1 89 ? 17.146 -16.332 -28.714 1.00 73.31 89 LEU A C 1
ATOM 688 O O . LEU A 1 89 ? 16.024 -16.436 -28.224 1.00 73.31 89 LEU A O 1
ATOM 692 N N . GLY A 1 90 ? 17.559 -17.086 -29.735 1.00 71.62 90 GLY A N 1
ATOM 693 C CA . GLY A 1 90 ? 16.840 -18.295 -30.128 1.00 71.62 90 GLY A CA 1
ATOM 694 C C . GLY A 1 90 ? 16.779 -19.291 -28.966 1.00 71.62 90 GLY A C 1
ATOM 695 O O . GLY A 1 90 ? 17.668 -19.317 -28.114 1.00 71.62 90 GLY A O 1
ATOM 696 N N . ILE A 1 91 ? 15.733 -20.117 -28.928 1.00 66.94 91 ILE A N 1
ATOM 697 C CA . ILE A 1 91 ? 15.563 -21.147 -27.893 1.00 66.94 91 ILE A CA 1
ATOM 698 C C . ILE A 1 91 ? 16.806 -22.054 -27.891 1.00 66.94 91 ILE A C 1
ATOM 700 O O . ILE A 1 91 ? 17.149 -22.632 -28.919 1.00 66.94 91 ILE A O 1
ATOM 704 N N . GLY A 1 92 ? 17.495 -22.142 -26.747 1.00 66.56 92 GLY A N 1
ATOM 705 C CA . GLY A 1 92 ? 18.730 -22.921 -26.576 1.00 66.56 92 GLY A CA 1
ATOM 706 C C . GLY A 1 92 ? 20.043 -22.154 -26.802 1.00 66.56 92 GLY A C 1
ATOM 707 O O . GLY A 1 92 ? 21.107 -22.716 -26.557 1.00 66.56 92 GLY A O 1
ATOM 708 N N . ASN A 1 93 ? 19.996 -20.883 -27.220 1.00 73.06 93 ASN A N 1
ATOM 709 C CA . ASN A 1 93 ? 21.172 -20.012 -27.299 1.00 73.06 93 ASN A CA 1
ATOM 710 C C . ASN A 1 9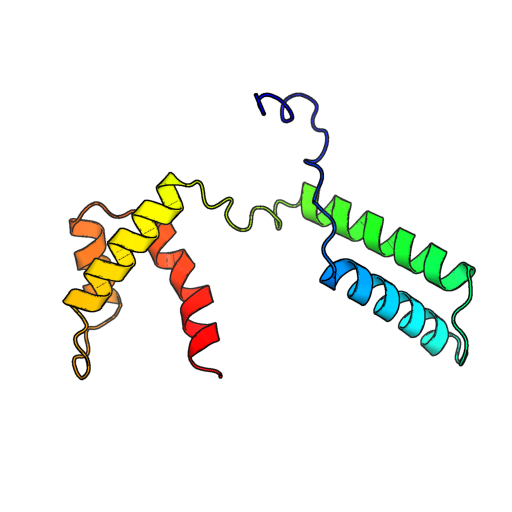3 ? 21.299 -19.121 -26.058 1.00 73.06 93 ASN A C 1
ATOM 712 O O . ASN A 1 93 ? 20.316 -18.570 -25.564 1.00 73.06 93 ASN A O 1
ATOM 716 N N . HIS A 1 94 ? 22.536 -18.911 -25.606 1.00 71.81 94 HIS A N 1
ATOM 717 C CA . HIS A 1 94 ? 22.85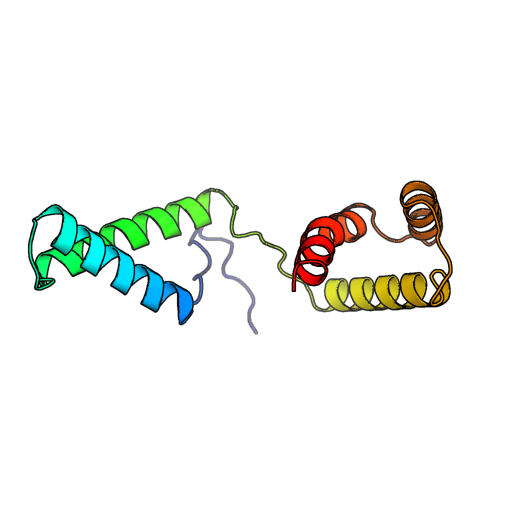8 -18.020 -24.493 1.00 71.81 94 HIS A CA 1
ATOM 718 C C . HIS A 1 94 ? 23.800 -16.904 -24.956 1.00 71.81 94 HIS A C 1
ATOM 720 O O . HIS A 1 94 ? 24.823 -17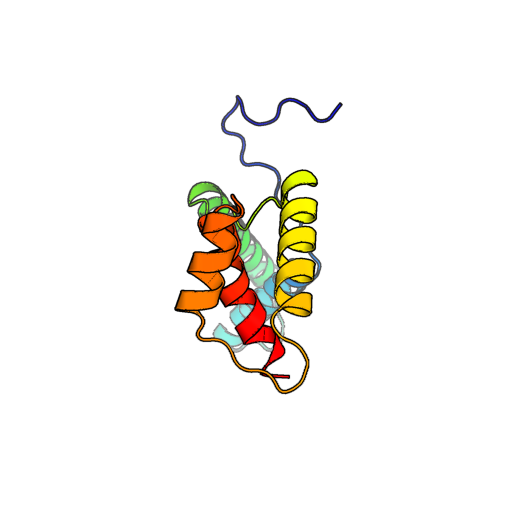.156 -25.592 1.00 71.81 94 HIS A O 1
ATOM 726 N N . ILE A 1 95 ? 23.458 -15.660 -24.624 1.00 78.69 95 ILE A N 1
ATOM 727 C CA . ILE A 1 95 ? 24.283 -14.468 -24.857 1.00 78.69 95 ILE A CA 1
ATOM 728 C C . ILE A 1 95 ? 24.463 -13.776 -23.508 1.00 78.69 95 ILE A C 1
ATOM 730 O O . ILE A 1 95 ? 23.522 -13.703 -22.720 1.00 78.69 95 ILE A O 1
ATOM 734 N N . SER A 1 96 ? 25.669 -13.280 -23.224 1.00 80.19 96 SER A N 1
ATOM 735 C CA . SER A 1 96 ? 25.910 -12.520 -21.999 1.00 80.19 96 SER A CA 1
ATOM 736 C C . SER A 1 96 ? 25.106 -11.220 -22.007 1.00 80.19 96 SER A C 1
ATOM 738 O O . SER A 1 96 ? 25.074 -10.502 -23.006 1.00 80.19 96 SER A O 1
ATOM 740 N N . GLU A 1 97 ? 24.483 -10.893 -20.875 1.00 76.25 97 GLU A N 1
ATOM 741 C CA . GLU A 1 97 ? 23.630 -9.707 -20.722 1.00 76.25 97 GLU A CA 1
ATOM 742 C C . GLU A 1 97 ? 24.338 -8.428 -21.183 1.00 76.25 97 GLU A C 1
ATOM 744 O O . GLU A 1 97 ? 23.786 -7.653 -21.957 1.00 76.25 97 GLU A O 1
ATOM 749 N N . ARG A 1 98 ? 25.606 -8.257 -20.791 1.00 77.69 98 ARG A N 1
ATOM 750 C CA . ARG A 1 98 ? 26.429 -7.113 -21.198 1.00 77.69 98 ARG A CA 1
ATOM 751 C C . ARG A 1 98 ? 26.539 -6.987 -22.718 1.00 77.69 98 ARG A C 1
ATOM 753 O O . ARG A 1 98 ? 26.392 -5.898 -23.252 1.00 77.69 98 ARG A O 1
ATOM 760 N N . ARG A 1 99 ? 26.738 -8.106 -23.417 1.00 78.75 99 ARG A N 1
ATOM 761 C CA . ARG A 1 99 ? 26.836 -8.128 -24.880 1.00 78.75 99 ARG A CA 1
ATOM 762 C C . ARG A 1 99 ? 25.488 -7.850 -25.542 1.00 78.75 99 ARG A C 1
ATOM 764 O O . ARG A 1 99 ? 25.450 -7.191 -26.573 1.00 78.75 99 ARG A O 1
ATOM 771 N N . LEU A 1 100 ? 24.396 -8.330 -24.949 1.00 79.38 100 LEU A N 1
ATOM 772 C CA . LEU A 1 100 ? 23.045 -8.034 -25.421 1.00 79.38 100 LEU A CA 1
ATOM 773 C C . LEU A 1 100 ? 22.719 -6.542 -25.274 1.00 79.38 100 LEU A C 1
ATOM 775 O O . LEU A 1 100 ? 22.178 -5.951 -26.203 1.00 79.38 100 LEU A O 1
ATOM 779 N N . ILE A 1 101 ? 23.072 -5.935 -24.139 1.00 80.12 101 ILE A N 1
ATOM 780 C CA . ILE A 1 101 ? 22.890 -4.500 -23.898 1.00 80.12 101 ILE A CA 1
ATOM 781 C C . ILE A 1 101 ? 23.725 -3.696 -24.897 1.00 80.12 101 ILE A C 1
ATOM 783 O O . ILE A 1 101 ? 23.157 -2.879 -25.610 1.00 80.12 101 ILE A O 1
ATOM 787 N N . ASP A 1 102 ? 25.019 -3.997 -25.045 1.00 81.56 102 ASP A N 1
ATOM 788 C CA . ASP A 1 102 ? 25.900 -3.300 -25.993 1.00 81.56 102 ASP A CA 1
ATOM 789 C C . ASP A 1 102 ? 25.377 -3.367 -27.444 1.00 81.56 102 ASP A C 1
ATOM 791 O O . ASP A 1 102 ? 25.485 -2.399 -28.201 1.00 81.56 102 ASP A O 1
ATOM 795 N N . ASP A 1 103 ? 24.799 -4.501 -27.852 1.00 78.12 103 ASP A N 1
ATOM 796 C CA . ASP A 1 103 ? 24.199 -4.681 -29.177 1.00 78.12 103 ASP A CA 1
ATOM 797 C C . ASP A 1 103 ? 22.914 -3.854 -29.355 1.00 78.12 103 ASP A C 1
ATOM 799 O O . ASP A 1 103 ? 22.700 -3.268 -30.419 1.00 78.12 103 ASP A O 1
ATOM 803 N N . LEU A 1 104 ? 22.053 -3.807 -28.334 1.00 78.25 104 LEU A N 1
ATOM 804 C CA . LEU A 1 104 ? 20.802 -3.040 -28.352 1.00 78.25 104 LEU A CA 1
ATOM 805 C C . LEU A 1 104 ? 21.068 -1.529 -28.288 1.00 78.25 104 LEU A C 1
ATOM 807 O O . LEU A 1 104 ? 20.435 -0.772 -29.027 1.00 78.25 104 LEU A O 1
ATOM 811 N N . THR A 1 105 ? 22.062 -1.099 -27.509 1.00 80.38 105 THR A N 1
ATOM 812 C CA . THR A 1 105 ? 22.522 0.295 -27.454 1.00 80.38 105 THR A CA 1
ATOM 813 C C . THR A 1 105 ? 23.075 0.747 -28.810 1.00 80.38 105 THR A C 1
ATOM 815 O O . THR A 1 105 ? 22.743 1.835 -29.278 1.00 80.38 105 THR A O 1
ATOM 818 N N . ARG A 1 106 ? 23.837 -0.100 -29.525 1.00 79.44 106 ARG A N 1
ATOM 819 C CA . ARG A 1 106 ? 24.308 0.210 -30.896 1.00 79.44 106 ARG A CA 1
ATOM 820 C C . ARG A 1 106 ? 23.184 0.391 -31.913 1.00 79.44 106 ARG A C 1
ATOM 822 O O . ARG A 1 106 ? 23.390 1.055 -32.923 1.00 79.44 106 ARG A O 1
ATOM 829 N N . MET A 1 107 ? 22.015 -0.195 -31.668 1.00 72.88 107 MET A N 1
ATOM 830 C CA . MET A 1 107 ? 20.826 -0.023 -32.508 1.00 72.88 107 MET A CA 1
ATOM 831 C C . MET A 1 107 ? 20.021 1.240 -32.160 1.00 72.88 107 MET A C 1
ATOM 833 O O . MET A 1 107 ? 18.958 1.453 -32.736 1.00 72.88 107 MET A O 1
ATOM 837 N N . GLY A 1 108 ? 20.526 2.088 -31.255 1.00 68.88 108 GLY A N 1
ATOM 838 C CA . GLY A 1 108 ? 19.891 3.348 -30.870 1.00 68.88 108 GLY A CA 1
ATOM 839 C C . GLY A 1 108 ? 18.771 3.190 -29.840 1.00 68.88 108 GLY A C 1
ATOM 840 O O . GLY A 1 108 ? 17.976 4.111 -29.669 1.00 68.88 108 GLY A O 1
ATOM 841 N N . MET A 1 109 ? 18.682 2.039 -29.161 1.00 72.69 109 MET A N 1
ATOM 842 C CA . MET A 1 109 ? 17.707 1.840 -28.087 1.00 72.69 109 MET A CA 1
ATOM 843 C C . MET A 1 109 ? 18.195 2.488 -26.789 1.00 72.69 109 MET A C 1
ATOM 845 O O . MET A 1 109 ? 19.344 2.311 -26.391 1.00 72.69 109 MET A O 1
ATOM 849 N N . ASN A 1 110 ? 17.306 3.213 -26.108 1.00 68.56 110 ASN A N 1
ATOM 850 C CA . ASN A 1 110 ? 17.628 3.899 -24.858 1.00 68.56 110 ASN A CA 1
ATOM 851 C C . ASN A 1 110 ? 17.919 2.905 -23.717 1.00 68.56 110 ASN A C 1
ATOM 853 O O . ASN A 1 110 ? 17.063 2.096 -23.350 1.00 68.56 110 ASN A O 1
ATOM 857 N N . GLU A 1 111 ? 19.098 3.023 -23.097 1.00 63.31 111 GLU A N 1
ATOM 858 C CA . GLU A 1 111 ? 19.557 2.150 -22.001 1.00 63.31 111 GLU A CA 1
ATOM 859 C C . GLU A 1 111 ? 18.623 2.167 -20.781 1.00 63.31 111 GLU A C 1
ATOM 861 O O . GLU A 1 111 ? 18.406 1.140 -20.133 1.00 63.31 111 GLU A O 1
ATOM 866 N N . SER A 1 112 ? 17.995 3.312 -20.510 1.00 60.31 112 SER A N 1
ATOM 867 C CA . SER A 1 112 ? 17.014 3.487 -19.435 1.00 60.31 112 SER A CA 1
ATOM 868 C C . SER A 1 112 ? 15.755 2.627 -19.615 1.00 60.31 112 SER A C 1
ATOM 870 O O . SER A 1 112 ? 15.163 2.203 -18.623 1.00 60.31 112 SER A O 1
ATOM 872 N N . MET A 1 113 ? 15.368 2.302 -20.855 1.00 58.44 113 MET A N 1
ATOM 873 C CA . MET A 1 113 ? 14.233 1.412 -21.138 1.00 58.44 113 MET A CA 1
ATOM 874 C C . MET A 1 113 ? 14.613 -0.071 -21.055 1.00 58.44 113 MET A C 1
ATOM 876 O O . MET A 1 113 ? 13.797 -0.898 -20.649 1.00 58.44 113 MET A O 1
ATOM 880 N N . LEU A 1 114 ? 15.861 -0.414 -21.385 1.00 59.34 114 LEU A N 1
ATOM 881 C CA . LEU A 1 114 ? 16.384 -1.779 -21.275 1.00 59.34 114 LEU A CA 1
ATOM 882 C C . LEU A 1 114 ? 16.540 -2.205 -19.805 1.00 59.34 114 LEU A C 1
ATOM 884 O O . LEU A 1 114 ? 16.233 -3.345 -19.452 1.00 59.34 114 LEU A O 1
ATOM 888 N N . ALA A 1 115 ? 16.928 -1.272 -18.930 1.00 53.81 115 ALA A N 1
ATOM 889 C CA . ALA A 1 115 ? 17.031 -1.500 -17.489 1.00 53.81 115 ALA A CA 1
ATOM 890 C C . ALA A 1 115 ? 15.671 -1.773 -16.815 1.00 53.81 115 ALA A C 1
ATOM 892 O O . ALA A 1 115 ? 15.604 -2.577 -15.887 1.00 53.81 115 ALA A O 1
ATOM 893 N N . GLY A 1 116 ? 14.576 -1.177 -17.308 1.00 52.09 116 GLY A N 1
ATOM 894 C CA . GLY A 1 116 ? 13.224 -1.385 -16.767 1.00 52.09 116 GLY A CA 1
ATOM 895 C C . GLY A 1 116 ? 12.716 -2.829 -16.882 1.00 52.09 116 GLY A C 1
ATOM 896 O O . GLY A 1 116 ? 11.877 -3.260 -16.090 1.00 52.09 116 GLY A O 1
ATOM 897 N N . LYS A 1 117 ? 13.260 -3.620 -17.818 1.00 49.91 117 LYS A N 1
ATOM 898 C CA . LYS A 1 117 ? 12.884 -5.030 -18.001 1.00 49.91 117 LYS A CA 1
ATOM 899 C C . LYS A 1 117 ? 13.567 -5.981 -17.007 1.00 49.91 117 LYS A C 1
ATOM 901 O O . LYS A 1 117 ? 13.062 -7.087 -16.825 1.00 49.91 117 LYS A O 1
ATOM 906 N N . LYS A 1 118 ? 14.641 -5.561 -16.314 1.00 47.31 118 LYS A N 1
ATOM 907 C CA . LYS A 1 118 ? 15.254 -6.348 -15.216 1.00 47.31 118 LYS A CA 1
ATOM 908 C C . LYS A 1 118 ? 14.240 -6.683 -14.128 1.00 47.31 118 LYS A C 1
ATOM 910 O O . LYS A 1 118 ? 14.209 -7.805 -13.635 1.00 47.31 118 LYS A O 1
ATOM 915 N N . SER A 1 119 ? 13.385 -5.721 -13.798 1.00 43.28 119 SER A N 1
ATOM 916 C CA . SER A 1 119 ? 12.371 -5.858 -12.752 1.00 43.28 119 SER A CA 1
ATOM 917 C C . SER A 1 119 ? 11.233 -6.802 -13.156 1.00 43.28 119 SER A C 1
ATOM 919 O O . SER A 1 119 ? 10.675 -7.484 -12.305 1.00 43.28 119 SER A O 1
ATOM 921 N N . HIS A 1 120 ? 10.906 -6.866 -14.452 1.00 43.28 120 HIS A N 1
ATOM 922 C CA . HIS A 1 120 ? 9.826 -7.708 -14.976 1.00 43.28 120 HIS A CA 1
ATOM 923 C C . HIS A 1 120 ? 10.265 -9.147 -15.280 1.00 43.28 120 HIS A C 1
ATOM 925 O O . HIS A 1 120 ? 9.485 -10.067 -15.061 1.00 43.28 120 HIS A O 1
ATOM 931 N N . PHE A 1 121 ? 11.499 -9.367 -15.752 1.00 42.53 121 PHE A N 1
ATOM 932 C CA . PHE A 1 121 ? 11.971 -10.711 -16.113 1.00 42.53 121 PHE A CA 1
ATOM 933 C C . PHE A 1 121 ? 12.198 -11.605 -14.881 1.00 42.53 121 PHE A C 1
ATOM 935 O O . PHE A 1 121 ? 11.910 -12.797 -14.931 1.00 42.53 121 PHE A O 1
ATOM 942 N N . ASN A 1 122 ? 12.608 -11.023 -13.747 1.00 41.97 122 ASN A N 1
ATOM 943 C CA . ASN A 1 122 ? 12.705 -11.748 -12.473 1.00 41.97 122 ASN A CA 1
ATOM 944 C C . ASN A 1 122 ? 11.337 -12.197 -11.925 1.00 41.97 122 ASN A C 1
ATOM 946 O O . ASN A 1 122 ? 11.285 -13.120 -11.124 1.00 41.97 122 ASN A O 1
ATOM 950 N N . TYR A 1 123 ? 10.232 -11.585 -12.366 1.00 42.97 123 TYR A N 1
ATOM 951 C CA . TYR A 1 123 ? 8.882 -11.957 -11.927 1.00 42.97 123 TYR A CA 1
ATOM 952 C C . TYR A 1 123 ? 8.295 -13.151 -12.696 1.00 42.97 123 TYR A C 1
ATOM 954 O O . TYR A 1 123 ? 7.400 -13.821 -12.186 1.00 42.97 123 TYR A O 1
ATOM 962 N N . GLU A 1 124 ? 8.774 -13.428 -13.914 1.00 38.72 124 GLU A N 1
ATOM 963 C CA . GLU A 1 124 ? 8.292 -14.557 -14.725 1.00 38.72 124 GLU A CA 1
ATOM 964 C C . GLU A 1 124 ? 9.079 -15.856 -14.490 1.00 38.72 124 GLU A C 1
ATOM 966 O O . GLU A 1 124 ? 8.566 -16.916 -14.826 1.00 38.72 124 GLU A O 1
ATOM 971 N N . SER A 1 125 ? 10.276 -15.822 -13.881 1.00 37.12 125 SER A N 1
ATOM 972 C CA . SER A 1 125 ? 11.024 -17.053 -13.555 1.00 37.12 125 SER A CA 1
ATOM 973 C C . SER A 1 125 ? 10.690 -17.670 -12.190 1.00 37.12 125 SER A C 1
ATOM 975 O O . SER A 1 125 ? 11.236 -18.720 -11.864 1.00 37.12 125 SER A O 1
ATOM 977 N N . GLU A 1 126 ? 9.834 -17.033 -11.385 1.00 39.75 126 GLU A N 1
ATOM 978 C CA . GLU A 1 126 ? 9.397 -17.520 -10.061 1.00 39.75 126 GLU A CA 1
ATOM 979 C C . GLU A 1 126 ? 7.946 -18.055 -10.050 1.00 39.75 126 GLU A C 1
ATOM 981 O O . GLU A 1 126 ? 7.367 -18.253 -8.980 1.00 39.75 126 GLU A O 1
ATOM 986 N N . ARG A 1 127 ? 7.346 -18.315 -11.222 1.00 36.31 127 ARG A N 1
ATOM 987 C CA . ARG A 1 127 ? 6.049 -19.002 -11.351 1.00 36.31 127 ARG A CA 1
ATOM 988 C C . ARG A 1 127 ? 6.144 -20.300 -12.136 1.00 36.31 127 ARG A C 1
ATOM 990 O O . ARG A 1 127 ? 6.841 -20.310 -13.171 1.00 36.31 127 ARG A O 1
#

Secondary structure (DSSP, 8-state):
-----SSS------PPPHHHHHHHHHHHHHHHHHTT-SS--HHHHHHHHHHHHHHHHHHHHTTTT-S----HHHHHHHHHHHHHHHHHS-TT----HHHHHHHHHHTT--HHHHHHHHHHHHHHTT-

pLDDT: mean 72.7, std 19.7, range [32.75, 97.94]

Radius of gyration: 21.73 Å; chains: 1; bounding box: 44×47×53 Å